Protein AF-A0A2S4W1W0-F1 (afdb_monomer_lite)

Secondary structure (DSSP, 8-state):
-----------------------PPP--HHHHHHHHHHHHHHHHTTS-S---------------------SPPPEEE--HHHHHH-HHHHHHHHHHT-SEEE--HHHHHHHHHHTTSPTTSHHHHHHHHHHHHHHHHHHT--------------

InterPro domains:
  IPR002716 PIN domain [PF13638] (77-143)

Radius of gyration: 32.45 Å; chains: 1; bounding box: 78×69×101 Å

Foldseek 3Di:
DDDDDDDDDDDDDDDDDDDPPPDDPDDDVVNVVVVVVVVVVVVVVPDDPDDDDDDDDDDDDDDDDDDDVPDDQAEDEDALCCLQPVVVVVVVCVVVVRYHYDYDPVRVVVLVVCCPPDPDRNVSSVVSNVVVVVVVVVVVPDPPPDPPPDDDDD

Organism: NCBI:txid27350

pLDDT: mean 70.72, std 21.29, range [38.41, 97.06]

Sequence (154 aa):
MANKQDEKQQSTEPSQSSLKAKQRPPITPDREKMSRALGAAFLQHKNNSNRNQSKKKTSVQSDPTTSIPSAPPPIKVIDTSMLIHALPILKKWVREAKYKIVIPLDVVSELDFLKTSPPPIHGLVREATSWLDRQFQSSSKQPQASHKQGQACL

Structure (mmCIF, N/CA/C/O backbone):
data_AF-A0A2S4W1W0-F1
#
_entry.id   AF-A0A2S4W1W0-F1
#
loop_
_atom_site.group_PDB
_atom_site.id
_atom_site.type_symbol
_atom_site.label_atom_id
_atom_site.label_alt_id
_atom_site.label_comp_id
_atom_site.label_asym_id
_atom_site.label_entity_id
_atom_site.label_seq_id
_atom_site.pdbx_PDB_ins_code
_atom_site.Cartn_x
_atom_site.Cartn_y
_atom_site.Cartn_z
_atom_site.occupancy
_atom_site.B_iso_or_equiv
_atom_site.auth_seq_id
_atom_site.auth_comp_id
_atom_site.auth_asym_id
_atom_site.auth_atom_id
_atom_site.pdbx_PDB_model_num
ATOM 1 N N . MET A 1 1 ? 41.247 29.452 -44.531 1.00 49.00 1 MET A N 1
ATOM 2 C CA . MET A 1 1 ? 39.810 29.795 -44.549 1.00 49.00 1 MET A CA 1
ATOM 3 C C . MET A 1 1 ? 39.307 29.686 -43.123 1.00 49.00 1 MET A C 1
ATOM 5 O O . MET A 1 1 ? 39.173 28.587 -42.608 1.00 49.00 1 MET A O 1
ATOM 9 N N . ALA A 1 2 ? 39.206 30.831 -42.454 1.00 45.84 2 ALA A N 1
ATOM 10 C CA . ALA A 1 2 ? 38.776 30.953 -41.070 1.00 45.84 2 ALA A CA 1
ATOM 11 C C . ALA A 1 2 ? 37.268 31.217 -41.045 1.00 45.84 2 ALA A C 1
ATOM 13 O O . ALA A 1 2 ? 36.797 32.052 -41.812 1.00 45.84 2 ALA A O 1
ATOM 14 N N . ASN A 1 3 ? 36.532 30.543 -40.163 1.00 46.50 3 ASN A N 1
ATOM 15 C CA . ASN A 1 3 ? 35.172 30.938 -39.818 1.00 46.50 3 ASN A CA 1
ATOM 16 C C . ASN A 1 3 ? 35.013 30.858 -38.295 1.00 46.50 3 ASN A C 1
ATOM 18 O O . ASN A 1 3 ? 34.675 29.821 -37.733 1.00 46.50 3 ASN A O 1
ATOM 22 N N . LYS A 1 4 ? 35.386 31.960 -37.639 1.00 48.16 4 LYS A N 1
ATOM 23 C CA . LYS A 1 4 ? 34.980 32.301 -36.277 1.00 48.16 4 LYS A CA 1
ATOM 24 C C . LYS A 1 4 ? 33.674 33.075 -36.421 1.00 48.16 4 LYS A C 1
ATOM 26 O O . LYS A 1 4 ? 33.697 34.209 -36.891 1.00 48.16 4 LYS A O 1
ATOM 31 N N . GLN A 1 5 ? 32.569 32.460 -36.034 1.00 50.16 5 GLN A N 1
ATOM 32 C CA . GLN A 1 5 ? 31.340 33.171 -35.710 1.00 50.16 5 GLN A CA 1
ATOM 33 C C . GLN A 1 5 ? 31.344 33.395 -34.201 1.00 50.16 5 GLN A C 1
ATOM 35 O O . GLN A 1 5 ? 31.575 32.447 -33.463 1.00 50.16 5 GLN A O 1
ATOM 40 N N . ASP A 1 6 ? 31.248 34.660 -33.796 1.00 53.75 6 ASP A N 1
ATOM 41 C CA . ASP A 1 6 ? 30.390 35.161 -32.712 1.00 53.75 6 ASP A CA 1
ATOM 42 C C . ASP A 1 6 ? 30.680 36.665 -32.520 1.00 53.75 6 ASP A C 1
ATOM 44 O O . ASP A 1 6 ? 31.560 37.104 -31.778 1.00 53.75 6 ASP A O 1
ATOM 48 N N . GLU A 1 7 ? 29.936 37.449 -33.308 1.00 45.47 7 GLU A N 1
ATOM 49 C CA . GLU A 1 7 ? 29.354 38.754 -32.955 1.00 45.47 7 GLU A CA 1
ATOM 50 C C . GLU A 1 7 ? 28.650 38.642 -31.578 1.00 45.47 7 GLU A C 1
ATOM 52 O O . GLU A 1 7 ? 28.140 37.584 -31.243 1.00 45.47 7 GLU A O 1
ATOM 57 N N . LYS A 1 8 ? 28.474 39.636 -30.707 1.00 41.19 8 LYS A N 1
ATOM 58 C CA . LYS A 1 8 ? 28.602 41.090 -30.760 1.00 41.19 8 LYS A CA 1
ATOM 59 C C . LYS A 1 8 ? 28.491 41.593 -29.311 1.00 41.19 8 LYS A C 1
ATOM 61 O O . LYS A 1 8 ? 27.673 41.104 -28.536 1.00 41.19 8 LYS A O 1
ATOM 66 N N . GLN A 1 9 ? 29.287 42.594 -28.961 1.00 43.47 9 GLN A N 1
ATOM 67 C CA . GLN A 1 9 ? 29.132 43.408 -27.753 1.00 43.47 9 GLN A CA 1
ATOM 68 C C . GLN A 1 9 ? 27.825 44.217 -27.822 1.00 43.47 9 GLN A C 1
ATOM 70 O O . GLN A 1 9 ? 27.550 44.774 -28.877 1.00 43.47 9 GLN A O 1
ATOM 75 N N . GLN A 1 10 ? 27.105 44.411 -26.712 1.00 41.19 10 GLN A N 1
ATOM 76 C CA . GLN A 1 10 ? 26.666 45.762 -26.329 1.00 41.19 10 GLN A CA 1
ATOM 77 C C . GLN A 1 10 ? 26.141 45.796 -24.885 1.00 41.19 10 GLN A C 1
ATOM 79 O O . GLN A 1 10 ? 25.163 45.146 -24.529 1.00 41.19 10 GLN A O 1
ATOM 84 N N . SER A 1 11 ? 26.811 46.616 -24.081 1.00 44.69 11 SER A N 1
ATOM 85 C CA . SER A 1 11 ? 26.270 47.282 -22.900 1.00 44.69 11 SER A CA 1
ATOM 86 C C . SER A 1 11 ? 24.995 48.052 -23.245 1.00 44.69 11 SER A C 1
ATOM 88 O O . SER A 1 11 ? 24.980 48.736 -24.264 1.00 44.69 11 SER A O 1
ATOM 90 N N . THR A 1 12 ? 23.992 47.993 -22.367 1.00 42.31 12 THR A N 1
ATOM 91 C CA . THR A 1 12 ? 23.068 49.107 -22.097 1.00 42.31 12 THR A CA 1
ATOM 92 C C . THR A 1 12 ? 22.290 48.809 -20.815 1.00 42.31 12 THR A C 1
ATOM 94 O O . THR A 1 12 ? 21.443 47.918 -20.793 1.00 42.31 12 THR A O 1
ATOM 97 N N . GLU A 1 13 ? 22.549 49.583 -19.756 1.00 45.00 13 GLU A N 1
ATOM 98 C CA . GLU A 1 13 ? 21.483 49.958 -18.823 1.00 45.00 13 GLU A CA 1
ATOM 99 C C . GLU A 1 13 ? 20.329 50.587 -19.614 1.00 45.00 13 GLU A C 1
ATOM 101 O O . GLU A 1 13 ? 20.552 51.261 -20.626 1.00 45.00 13 GLU A O 1
ATOM 106 N N . PRO A 1 14 ? 19.098 50.453 -19.110 1.00 43.19 14 PRO A N 1
ATOM 107 C CA . PRO A 1 14 ? 18.378 51.691 -18.885 1.00 43.19 14 PRO A CA 1
ATOM 108 C C . PRO A 1 14 ? 17.689 51.756 -17.526 1.00 43.19 14 PRO A C 1
ATOM 110 O O . PRO A 1 14 ? 16.975 50.861 -17.071 1.00 43.19 14 PRO A O 1
ATOM 113 N N . SER A 1 15 ? 17.883 52.931 -16.949 1.00 38.41 15 SER A N 1
ATOM 114 C CA . SER A 1 15 ? 17.101 53.574 -15.919 1.00 38.41 15 SER A CA 1
ATOM 115 C C . SER A 1 15 ? 15.586 53.400 -16.082 1.00 38.41 15 SER A C 1
ATOM 117 O O . SER A 1 15 ? 15.020 53.495 -17.168 1.00 38.41 15 SER A O 1
ATOM 119 N N . GLN A 1 16 ? 14.946 53.223 -14.927 1.00 49.62 16 GLN A N 1
ATOM 120 C CA . GLN A 1 16 ? 13.702 53.868 -14.502 1.00 49.62 16 GLN A CA 1
ATOM 121 C C . GLN A 1 16 ? 12.878 54.569 -15.598 1.00 49.62 16 GLN A C 1
ATOM 123 O O . GLN A 1 16 ? 13.231 55.656 -16.044 1.00 49.62 16 GLN A O 1
ATOM 128 N N . SER A 1 17 ? 11.684 54.052 -15.905 1.00 41.59 17 SER A N 1
ATOM 129 C CA . SER A 1 17 ? 10.528 54.925 -16.147 1.00 41.59 17 SER A CA 1
ATOM 130 C C . SER A 1 17 ? 9.185 54.187 -16.106 1.00 41.59 17 SER A C 1
ATOM 132 O O . SER A 1 17 ? 8.936 53.207 -16.797 1.00 41.59 17 SER A O 1
ATOM 134 N N . SER A 1 18 ? 8.287 54.774 -15.315 1.00 43.34 18 SER A N 1
ATOM 135 C CA . SER A 1 18 ? 6.845 54.863 -15.556 1.00 43.34 18 SER A CA 1
ATOM 136 C C . SER A 1 18 ? 5.989 53.601 -15.389 1.00 43.34 18 SER A C 1
ATOM 138 O O . SER A 1 18 ? 5.555 52.941 -16.333 1.00 43.34 18 SER A O 1
ATOM 140 N N . LEU A 1 19 ? 5.601 53.370 -14.131 1.00 44.97 19 LEU A N 1
ATOM 141 C CA . LEU A 1 19 ? 4.350 52.706 -13.776 1.00 44.97 19 LEU A CA 1
ATOM 142 C C . LEU A 1 19 ? 3.190 53.451 -14.452 1.00 44.97 19 LEU A C 1
ATOM 144 O O . LEU A 1 19 ? 2.747 54.502 -13.985 1.00 44.97 19 LEU A O 1
ATOM 148 N N . LYS A 1 20 ? 2.672 52.901 -15.552 1.00 40.75 20 LYS A N 1
ATOM 149 C CA . LYS A 1 20 ? 1.423 53.361 -16.161 1.00 40.75 20 LYS A CA 1
ATOM 150 C C . LYS A 1 20 ? 0.274 52.973 -15.232 1.00 40.75 20 LYS A C 1
ATOM 152 O O . LYS A 1 20 ? -0.339 51.916 -15.366 1.00 40.75 20 LYS A O 1
ATOM 157 N N . ALA A 1 21 ? 0.017 53.833 -14.251 1.00 46.06 21 ALA A N 1
ATOM 158 C CA . ALA A 1 21 ? -1.143 53.773 -13.384 1.00 46.06 21 ALA A CA 1
ATOM 159 C C . ALA A 1 21 ? -2.403 53.884 -14.253 1.00 46.06 21 ALA A C 1
ATOM 161 O O . ALA A 1 21 ? -2.844 54.972 -14.622 1.00 46.06 21 ALA A O 1
ATOM 162 N N . LYS A 1 22 ? -2.981 52.733 -14.608 1.00 48.47 22 LYS A N 1
ATOM 163 C CA . LYS A 1 22 ? -4.355 52.653 -15.095 1.00 48.47 22 LYS A CA 1
ATOM 164 C C . LYS A 1 22 ? -5.226 53.193 -13.959 1.00 48.47 22 LYS A C 1
ATOM 166 O O . LYS A 1 22 ? -5.379 52.529 -12.934 1.00 48.47 22 LYS A O 1
ATOM 171 N N . GLN A 1 23 ? -5.684 54.436 -14.120 1.00 54.22 23 GLN A N 1
ATOM 172 C CA . GLN A 1 23 ? -6.504 55.174 -13.162 1.00 54.22 23 GLN A CA 1
ATOM 173 C C . GLN A 1 23 ? -7.586 54.260 -12.590 1.00 54.22 23 GLN A C 1
ATOM 175 O O . GLN A 1 23 ? -8.487 53.799 -13.291 1.00 54.22 23 GLN A O 1
ATOM 180 N N . ARG A 1 24 ? -7.456 53.960 -11.296 1.00 54.94 24 ARG A N 1
ATOM 181 C CA . ARG A 1 24 ? -8.518 53.328 -10.525 1.00 54.94 24 ARG A CA 1
ATOM 182 C C . ARG A 1 24 ? -9.594 54.394 -10.285 1.00 54.94 24 ARG A C 1
ATOM 184 O O . ARG A 1 24 ? -9.234 55.503 -9.896 1.00 54.94 24 ARG A O 1
ATOM 191 N N . PRO A 1 25 ? -10.884 54.077 -10.488 1.00 61.25 25 PRO A N 1
ATOM 192 C CA . PRO A 1 25 ? -11.968 55.004 -10.181 1.00 61.25 25 PRO A CA 1
ATOM 193 C C . PRO A 1 25 ? -11.940 55.392 -8.692 1.00 61.25 25 PRO A C 1
ATOM 195 O O . PRO A 1 25 ? -11.442 54.593 -7.882 1.00 61.25 25 PRO A O 1
ATOM 198 N N . PRO A 1 26 ? -12.456 56.588 -8.342 1.00 60.72 26 PRO A N 1
ATOM 199 C CA . PRO A 1 26 ? -12.414 57.137 -6.990 1.00 60.72 26 PRO A CA 1
ATOM 200 C C . PRO A 1 26 ? -12.917 56.116 -5.970 1.00 60.72 26 PRO A C 1
ATOM 202 O O . PRO A 1 26 ? -13.914 55.421 -6.179 1.00 60.72 26 PRO A O 1
ATOM 205 N N . ILE A 1 27 ? -12.156 55.974 -4.887 1.00 56.12 27 ILE A N 1
ATOM 206 C CA . ILE A 1 27 ? -12.410 55.002 -3.829 1.00 56.12 27 ILE A CA 1
ATOM 207 C C . ILE A 1 27 ? -13.588 55.541 -3.023 1.00 56.12 27 ILE A C 1
ATOM 209 O O . ILE A 1 27 ? -13.423 56.379 -2.143 1.00 56.12 27 ILE A O 1
ATOM 213 N N . THR A 1 28 ? -14.798 55.101 -3.354 1.00 67.56 28 THR A N 1
ATOM 214 C CA . THR A 1 28 ? -15.933 55.294 -2.457 1.00 67.56 28 THR A CA 1
ATOM 215 C C . THR A 1 28 ? -15.688 54.462 -1.189 1.00 67.56 28 THR A C 1
ATOM 217 O O . THR A 1 28 ? -15.129 53.361 -1.276 1.00 67.56 28 THR A O 1
ATOM 220 N N . PRO A 1 29 ? -16.100 54.938 -0.000 1.00 63.75 29 PRO A N 1
ATOM 221 C CA . PRO A 1 29 ? -15.889 54.223 1.266 1.00 63.75 29 PRO A CA 1
ATOM 222 C C . PRO A 1 29 ? -16.524 52.820 1.274 1.00 63.75 29 PRO A C 1
ATOM 224 O O . PRO A 1 29 ? -16.123 51.945 2.039 1.00 63.75 29 PRO A O 1
ATOM 227 N N . ASP A 1 30 ? -17.491 52.585 0.389 1.00 64.38 30 ASP A N 1
ATOM 228 C CA . ASP A 1 30 ? -18.143 51.297 0.172 1.00 64.38 30 ASP A CA 1
ATOM 229 C C . ASP A 1 30 ? -17.227 50.273 -0.533 1.00 64.38 30 ASP A C 1
ATOM 231 O O . ASP A 1 30 ? -17.133 49.109 -0.134 1.00 64.38 30 ASP A O 1
ATOM 235 N N . ARG A 1 31 ? -16.432 50.722 -1.515 1.00 64.50 31 ARG A N 1
ATOM 236 C CA . ARG A 1 31 ? -15.458 49.874 -2.221 1.00 64.50 31 ARG A CA 1
ATOM 237 C C . ARG A 1 31 ? -14.309 49.439 -1.321 1.00 64.50 31 ARG A C 1
ATOM 239 O O . ARG A 1 31 ? -13.791 48.335 -1.494 1.00 64.50 31 ARG A O 1
ATOM 246 N N . GLU A 1 32 ? -13.897 50.274 -0.371 1.00 64.44 32 GLU A N 1
ATOM 247 C CA . GLU A 1 32 ? -12.835 49.920 0.576 1.00 64.44 32 GLU A CA 1
ATOM 248 C C . GLU A 1 32 ? -13.305 48.847 1.568 1.00 64.44 32 GLU A C 1
ATOM 250 O O . GLU A 1 32 ? -12.582 47.879 1.821 1.00 64.44 32 GLU A O 1
ATOM 255 N N . LYS A 1 33 ? -14.559 48.941 2.031 1.00 72.56 33 LYS A N 1
ATOM 256 C CA . LYS A 1 33 ? -15.207 47.895 2.837 1.00 72.56 33 LYS A CA 1
ATOM 257 C C . LYS A 1 33 ? -15.315 46.582 2.065 1.00 72.56 33 LYS A C 1
ATOM 259 O O . LYS A 1 33 ? -14.946 45.542 2.605 1.00 72.56 33 LYS A O 1
ATOM 264 N N . MET A 1 34 ? -15.716 46.624 0.792 1.00 69.81 34 MET A N 1
ATOM 265 C CA . MET A 1 34 ? -15.748 45.436 -0.071 1.00 69.81 34 MET A CA 1
ATOM 266 C C . MET A 1 34 ? -14.354 44.871 -0.365 1.00 69.81 34 MET A C 1
ATOM 268 O O . MET A 1 34 ? -14.175 43.658 -0.357 1.00 69.81 34 MET A O 1
ATOM 272 N N . SER A 1 35 ? -13.347 45.723 -0.574 1.00 72.75 35 SER A N 1
ATOM 273 C CA . SER A 1 35 ? -11.967 45.284 -0.831 1.00 72.75 35 SER A CA 1
ATOM 274 C C . SER A 1 35 ? -11.360 44.613 0.403 1.00 72.75 35 SER A C 1
ATOM 276 O O . SER A 1 35 ? -10.734 43.559 0.281 1.00 72.75 35 SER A O 1
ATOM 278 N N . ARG A 1 36 ? -11.601 45.166 1.603 1.00 72.62 36 ARG A N 1
ATOM 279 C CA . ARG A 1 36 ? -11.232 44.522 2.874 1.00 72.62 36 ARG A CA 1
ATOM 280 C C . ARG A 1 36 ? -12.018 43.233 3.113 1.00 72.62 36 ARG A C 1
ATOM 282 O O . ARG A 1 36 ? -11.416 42.256 3.543 1.00 72.62 36 ARG A O 1
ATOM 289 N N . ALA A 1 37 ? -13.317 43.198 2.805 1.00 71.69 37 ALA A N 1
ATOM 290 C CA . ALA A 1 37 ? -14.145 42.000 2.953 1.00 71.69 37 ALA A CA 1
ATOM 291 C C . ALA A 1 37 ? -13.708 40.867 2.010 1.00 71.69 37 ALA A C 1
ATOM 293 O O . ALA A 1 37 ? -13.576 39.730 2.455 1.00 71.69 37 ALA A O 1
ATOM 294 N N . LEU A 1 38 ? -13.411 41.169 0.742 1.00 70.06 38 LEU A N 1
ATOM 295 C CA . LEU A 1 38 ? -12.887 40.198 -0.226 1.00 70.06 38 LEU A CA 1
ATOM 296 C C . LEU A 1 38 ? -11.504 39.680 0.189 1.00 70.06 38 LEU A C 1
ATOM 298 O O . LEU A 1 38 ? -11.267 38.473 0.151 1.00 70.06 38 LEU A O 1
ATOM 302 N N . GLY A 1 39 ? -10.615 40.568 0.649 1.00 65.75 39 GLY A N 1
ATOM 303 C CA . GLY A 1 39 ? -9.314 40.174 1.194 1.00 65.75 39 GLY A CA 1
ATOM 304 C C . GLY A 1 39 ? -9.437 39.281 2.434 1.00 65.75 39 GLY A C 1
ATOM 305 O O . GLY A 1 39 ? -8.754 38.263 2.535 1.00 65.75 39 GLY A O 1
ATOM 306 N N . ALA A 1 40 ? -10.356 39.608 3.349 1.00 69.25 40 ALA A N 1
ATOM 307 C CA . ALA A 1 40 ? -10.625 38.805 4.541 1.00 69.25 40 ALA A CA 1
ATOM 308 C C . ALA A 1 40 ? -11.258 37.444 4.201 1.00 69.25 40 ALA A C 1
ATOM 310 O O . ALA A 1 40 ? -10.862 36.433 4.778 1.00 69.25 40 ALA A O 1
ATOM 311 N N . ALA A 1 41 ? -12.186 37.387 3.241 1.00 66.12 41 ALA A N 1
ATOM 312 C CA . ALA A 1 41 ? -12.798 36.140 2.779 1.00 66.12 41 ALA A CA 1
ATOM 313 C C . ALA A 1 41 ? -11.769 35.202 2.124 1.00 66.12 41 ALA A C 1
ATOM 315 O O . ALA A 1 41 ? -11.775 34.000 2.393 1.00 66.12 41 ALA A O 1
ATOM 316 N N . PHE A 1 42 ? -10.840 35.749 1.330 1.00 66.44 42 PHE A N 1
ATOM 317 C CA . PHE A 1 42 ? -9.755 34.975 0.721 1.00 66.44 42 PHE A CA 1
ATOM 318 C C . PHE A 1 42 ? -8.836 34.337 1.776 1.00 66.44 42 PHE A C 1
ATOM 320 O O . PHE A 1 42 ? -8.441 33.179 1.633 1.00 66.44 42 PHE A O 1
ATOM 327 N N . LEU A 1 43 ? -8.559 35.042 2.881 1.00 60.84 43 LEU A N 1
ATOM 328 C CA . LEU A 1 43 ? -7.815 34.478 4.015 1.00 60.84 43 LEU A CA 1
ATOM 329 C C . LEU A 1 43 ? -8.638 33.462 4.830 1.00 60.84 43 LEU A C 1
ATOM 331 O O . LEU A 1 43 ? -8.072 32.498 5.346 1.00 60.84 43 LEU A O 1
ATOM 335 N N . GLN A 1 44 ? -9.961 33.626 4.929 1.00 58.88 44 GLN A N 1
ATOM 336 C CA . GLN A 1 44 ? -10.833 32.703 5.672 1.00 58.88 44 GLN A CA 1
ATOM 337 C C . GLN A 1 44 ? -11.068 31.356 4.964 1.00 58.88 44 GLN A C 1
ATOM 339 O O . GLN A 1 44 ? -11.480 30.393 5.611 1.00 58.88 44 GLN A O 1
ATOM 344 N N . HIS A 1 45 ? -10.745 31.233 3.673 1.00 54.66 45 HIS A N 1
ATOM 345 C CA . HIS A 1 45 ? -11.005 30.019 2.888 1.00 54.66 45 HIS A CA 1
ATOM 346 C C . HIS A 1 45 ? -10.029 28.849 3.156 1.00 54.66 45 HIS A C 1
ATOM 348 O O . HIS A 1 45 ? -10.126 27.801 2.516 1.00 54.66 45 HIS A O 1
ATOM 354 N N . LYS A 1 46 ? -9.087 28.985 4.104 1.00 54.09 46 LYS A N 1
ATOM 355 C CA . LYS A 1 46 ? -8.141 27.907 4.456 1.00 54.09 46 LYS A CA 1
ATOM 356 C C . LYS A 1 46 ? -8.354 27.242 5.813 1.00 54.09 46 LYS A C 1
ATOM 358 O O . LYS A 1 46 ? -7.641 26.287 6.077 1.00 54.09 46 LYS A O 1
ATOM 363 N N . ASN A 1 47 ? -9.340 27.640 6.621 1.00 55.47 47 ASN A N 1
ATOM 364 C CA . ASN A 1 47 ? -9.592 27.011 7.928 1.00 55.47 47 ASN A CA 1
ATOM 365 C C . ASN A 1 47 ? -11.084 27.012 8.312 1.00 55.47 47 ASN A C 1
ATOM 367 O O . ASN A 1 47 ? -11.447 27.657 9.291 1.00 55.47 47 ASN A O 1
ATOM 371 N N . ASN A 1 48 ? -11.967 26.322 7.572 1.00 51.09 48 ASN A N 1
ATOM 372 C CA . ASN A 1 48 ? -13.292 25.968 8.107 1.00 51.09 48 ASN A CA 1
ATOM 373 C C . ASN A 1 48 ? -14.057 24.925 7.261 1.00 51.09 48 ASN A C 1
ATOM 375 O O . ASN A 1 48 ? -14.745 25.279 6.308 1.00 51.09 48 ASN A O 1
ATOM 379 N N . SER A 1 49 ? -14.015 23.647 7.647 1.00 51.69 49 SER A N 1
ATOM 380 C CA . SER A 1 49 ? -14.965 22.621 7.165 1.00 51.69 49 SER A CA 1
ATOM 381 C C . SER A 1 49 ? -15.914 22.126 8.263 1.00 51.69 49 SER A C 1
ATOM 383 O O . SER A 1 49 ? -16.464 21.043 8.131 1.00 51.69 49 SER A O 1
ATOM 385 N N . ASN A 1 50 ? -16.132 22.883 9.347 1.00 49.47 50 ASN A N 1
ATOM 386 C CA . ASN A 1 50 ? -17.053 22.464 10.415 1.00 49.47 50 ASN A CA 1
ATOM 387 C C . ASN A 1 50 ? -17.720 23.652 11.130 1.00 49.47 50 ASN A C 1
ATOM 389 O O . ASN A 1 50 ? -17.504 23.892 12.316 1.00 49.47 50 ASN A O 1
ATOM 393 N N . ARG A 1 51 ? -18.566 24.413 10.423 1.00 49.75 51 ARG A N 1
ATOM 394 C CA . ARG A 1 51 ? -19.400 25.442 11.066 1.00 49.75 51 ARG A CA 1
ATOM 395 C C . ARG A 1 51 ? -20.854 25.364 10.611 1.00 49.75 51 ARG A C 1
ATOM 397 O O . ARG A 1 51 ? -21.263 25.990 9.643 1.00 49.75 51 ARG A O 1
ATOM 404 N N . ASN A 1 52 ? -21.585 24.549 11.364 1.00 47.34 52 ASN A N 1
ATOM 405 C CA . ASN A 1 52 ? -23.031 24.478 11.570 1.00 47.34 52 ASN A CA 1
ATOM 406 C C . ASN A 1 52 ? -23.851 25.646 10.989 1.00 47.34 52 ASN A C 1
ATOM 408 O O . ASN A 1 52 ? -23.837 26.756 11.525 1.00 47.34 52 ASN A O 1
ATOM 412 N N . GLN A 1 53 ? -24.652 25.353 9.960 1.00 51.59 53 GLN A N 1
ATOM 413 C CA . GLN A 1 53 ? -25.829 26.148 9.621 1.00 51.59 53 GLN A CA 1
ATOM 414 C C . GLN A 1 53 ? -27.000 25.709 10.504 1.00 51.59 53 GLN A C 1
ATOM 416 O O . GLN A 1 53 ? -27.465 24.575 10.448 1.00 51.59 53 GLN A O 1
ATOM 421 N N . SER A 1 54 ? -27.461 26.638 11.334 1.00 50.69 54 SER A N 1
ATOM 422 C CA . SER A 1 54 ? -28.680 26.523 12.123 1.00 50.69 54 SER A CA 1
ATOM 423 C C . SER A 1 54 ? -29.897 26.764 11.231 1.00 50.69 54 SER A C 1
ATOM 425 O O . SER A 1 54 ? -29.966 27.812 10.585 1.00 50.69 54 SER A O 1
ATOM 427 N N . LYS A 1 55 ? -30.868 25.839 11.231 1.00 44.62 55 LYS A N 1
ATOM 428 C CA . LYS A 1 55 ? -32.307 26.162 11.230 1.00 44.62 55 LYS A CA 1
ATOM 429 C C . LYS A 1 55 ? -33.183 24.919 11.460 1.00 44.62 55 LYS A C 1
ATOM 431 O O . LYS A 1 55 ? -33.137 23.968 10.692 1.00 44.62 55 LYS A O 1
ATOM 436 N N . LYS A 1 56 ? -34.087 25.079 12.440 1.00 39.38 56 LYS A N 1
ATOM 437 C CA . LYS A 1 56 ? -35.390 24.408 12.662 1.00 39.38 56 LYS A CA 1
ATOM 438 C C . LYS A 1 56 ? -35.461 23.181 13.603 1.00 39.38 56 LYS A C 1
ATOM 440 O O . LYS A 1 56 ? -35.515 22.039 13.185 1.00 39.38 56 LYS A O 1
ATOM 445 N N . LYS A 1 57 ? -35.586 23.505 14.900 1.00 42.34 57 LYS A N 1
ATOM 446 C CA . LYS A 1 57 ? -36.707 23.169 15.810 1.00 42.34 57 LYS A CA 1
ATOM 447 C C . LYS A 1 57 ? -37.287 21.743 15.732 1.00 42.34 57 LYS A C 1
ATOM 449 O O . LYS A 1 57 ? -38.254 21.541 15.012 1.00 42.34 57 LYS A O 1
ATOM 454 N N . THR A 1 58 ? -36.841 20.879 16.645 1.00 40.88 58 THR A N 1
ATOM 455 C CA . THR A 1 58 ? -37.713 20.029 17.482 1.00 40.88 58 THR A CA 1
ATOM 456 C C . THR A 1 58 ? -36.938 19.548 18.707 1.00 40.88 58 THR A C 1
ATOM 458 O O . THR A 1 58 ? -35.770 19.189 18.623 1.00 40.88 58 THR A O 1
ATOM 461 N N . SER A 1 59 ? -37.605 19.632 19.851 1.00 45.44 59 SER A N 1
ATOM 462 C CA . SER A 1 59 ? -37.135 19.322 21.196 1.00 45.44 59 SER A CA 1
ATOM 463 C C . SER A 1 59 ? -36.928 17.822 21.393 1.00 45.44 59 SER A C 1
ATOM 465 O O . SER A 1 59 ? -37.917 17.101 21.369 1.00 45.44 59 SER A O 1
ATOM 467 N N . VAL A 1 60 ? -35.698 17.387 21.681 1.00 43.31 60 VAL A N 1
ATOM 468 C CA . VAL A 1 60 ? -35.422 16.310 22.648 1.00 43.31 60 VAL A CA 1
ATOM 469 C C . VAL A 1 60 ? -34.073 16.619 23.301 1.00 43.31 60 VAL A C 1
ATOM 471 O O . VAL A 1 60 ? -33.057 16.767 22.626 1.00 43.31 60 VAL A O 1
ATOM 474 N N . GLN A 1 61 ? -34.098 16.802 24.613 1.00 53.00 61 GLN A N 1
ATOM 475 C CA . GLN A 1 61 ? -32.947 16.995 25.483 1.00 53.00 61 GLN A CA 1
ATOM 476 C C . GLN A 1 61 ? -32.390 15.610 25.843 1.00 53.00 61 GLN A C 1
ATOM 478 O O . GLN A 1 61 ? -33.137 14.782 26.357 1.00 53.00 61 GLN A O 1
ATOM 483 N N . SER A 1 62 ? -31.106 15.356 25.583 1.00 42.84 62 SER A N 1
ATOM 484 C CA . SER A 1 62 ? -30.372 14.245 26.201 1.00 42.84 62 SER A CA 1
ATOM 485 C C . SER A 1 62 ? -28.876 14.559 26.283 1.00 42.84 62 SER A C 1
ATOM 487 O O . SER A 1 62 ? -28.235 14.844 25.272 1.00 42.84 62 SER A O 1
ATOM 489 N N . ASP A 1 63 ? -28.411 14.529 27.526 1.00 46.97 63 ASP A N 1
ATOM 490 C CA . ASP A 1 63 ? -27.087 14.593 28.152 1.00 46.97 63 ASP A CA 1
ATOM 491 C C . ASP A 1 63 ? -25.763 14.487 27.357 1.00 46.97 63 ASP A C 1
ATOM 493 O O . ASP A 1 63 ? -25.658 13.786 26.349 1.00 46.97 63 ASP A O 1
ATOM 497 N N . PRO A 1 64 ? -24.675 15.079 27.906 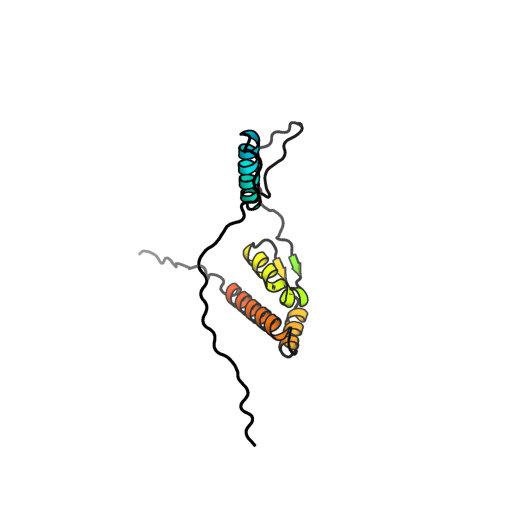1.00 60.56 64 PRO A N 1
ATOM 498 C CA . PRO A 1 64 ? -23.302 14.778 27.528 1.00 60.56 64 PRO A CA 1
ATOM 499 C C . PRO A 1 64 ? -22.820 13.539 28.298 1.00 60.56 64 PRO A C 1
ATOM 501 O O . PRO A 1 64 ? -22.376 13.633 29.441 1.00 60.56 64 PRO A O 1
ATOM 504 N N . THR A 1 65 ? -22.887 12.346 27.707 1.00 46.22 65 THR A N 1
ATOM 505 C CA . THR A 1 65 ? -22.261 11.154 28.305 1.00 46.22 65 THR A CA 1
ATOM 506 C C . THR A 1 65 ? -21.736 10.209 27.222 1.00 46.22 65 THR A C 1
ATOM 508 O O . THR A 1 65 ? -22.495 9.637 26.452 1.00 46.22 65 THR A O 1
ATOM 511 N N . THR A 1 66 ? -20.407 10.071 27.182 1.00 51.78 66 THR A N 1
ATOM 512 C CA . THR A 1 66 ? -19.672 8.835 26.860 1.00 51.78 66 THR A CA 1
ATOM 513 C C . THR A 1 66 ? -20.127 8.053 25.619 1.00 51.78 66 THR A C 1
ATOM 515 O O . THR A 1 66 ? -20.837 7.058 25.717 1.00 51.78 66 THR A O 1
ATOM 518 N N . SER A 1 67 ? -19.621 8.414 24.435 1.00 51.69 67 SER A N 1
ATOM 519 C CA . SER A 1 67 ? -19.686 7.526 23.266 1.00 51.69 67 SER A CA 1
ATOM 520 C C . SER A 1 67 ? -18.489 6.569 23.264 1.00 51.69 67 SER A C 1
ATOM 522 O O . SER A 1 67 ? -17.444 6.853 22.675 1.00 51.69 67 SER A O 1
ATOM 524 N N . ILE A 1 68 ? -18.639 5.429 23.936 1.00 62.47 68 ILE A N 1
ATOM 525 C CA . ILE A 1 68 ? -17.811 4.242 23.692 1.00 62.47 68 ILE A CA 1
ATOM 526 C C . ILE A 1 68 ? -18.053 3.825 22.230 1.00 62.47 68 ILE A C 1
ATOM 528 O O . ILE A 1 68 ? -19.208 3.572 21.879 1.00 62.47 68 ILE A O 1
ATOM 532 N N . PRO A 1 69 ? -17.038 3.719 21.354 1.00 59.22 69 PRO A N 1
ATOM 533 C CA . PRO A 1 69 ? -17.220 3.008 20.097 1.00 59.22 69 PRO A CA 1
ATOM 534 C C . PRO A 1 69 ? -17.297 1.509 20.420 1.00 59.22 69 PRO A C 1
ATOM 536 O O . PRO A 1 69 ? -16.281 0.848 20.605 1.00 59.22 69 PRO A O 1
ATOM 539 N N . SER A 1 70 ? -18.513 0.973 20.541 1.00 65.75 70 SER A N 1
ATOM 540 C CA . SER A 1 70 ? -18.773 -0.445 20.841 1.00 65.75 70 SER A CA 1
ATOM 541 C C . SER A 1 70 ? -18.631 -1.374 19.626 1.00 65.75 70 SER A C 1
ATOM 543 O O . SER A 1 70 ? -18.885 -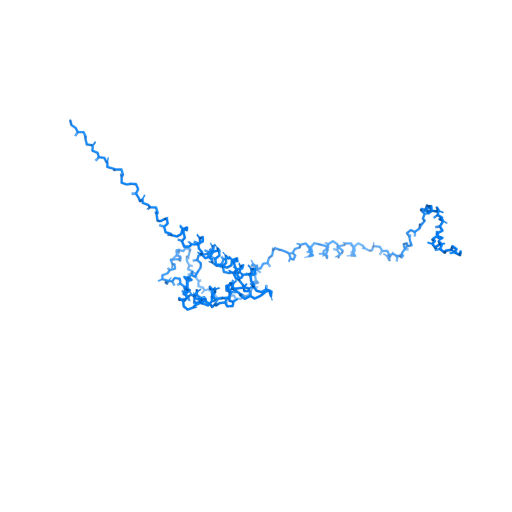2.571 19.736 1.00 65.75 70 SER A O 1
ATOM 545 N N . ALA A 1 71 ? -18.216 -0.849 18.470 1.00 77.44 71 ALA A N 1
ATOM 546 C CA . ALA A 1 71 ? -17.984 -1.625 17.259 1.00 77.44 71 ALA A CA 1
ATOM 547 C C . ALA A 1 71 ? -16.478 -1.716 16.954 1.00 77.44 71 ALA A C 1
ATOM 549 O O . ALA A 1 71 ? -15.772 -0.708 17.073 1.00 77.44 71 ALA A O 1
ATOM 550 N N . PRO A 1 72 ? -15.969 -2.893 16.542 1.00 82.06 72 PRO A N 1
ATOM 551 C CA . PRO A 1 72 ? -14.575 -3.036 16.144 1.00 82.06 72 PRO A CA 1
ATOM 552 C C . PRO A 1 72 ? -14.248 -2.098 14.968 1.00 82.06 72 PRO A C 1
ATOM 554 O O . PRO A 1 72 ? -15.118 -1.855 14.123 1.00 82.06 72 PRO A O 1
ATOM 557 N N . PRO A 1 73 ? -13.004 -1.586 14.871 1.00 87.25 73 PRO A N 1
ATOM 558 C CA . PRO A 1 73 ? -12.604 -0.742 13.756 1.00 87.25 73 PRO A CA 1
ATOM 559 C C . PRO A 1 73 ? -12.871 -1.442 12.417 1.00 87.25 73 PRO A C 1
ATOM 561 O O . PRO A 1 73 ? -12.509 -2.615 12.265 1.00 87.25 73 PRO A O 1
ATOM 564 N N . PRO A 1 74 ? -13.467 -0.747 11.433 1.00 92.94 74 PRO A N 1
ATOM 565 C CA . PRO A 1 74 ? -13.757 -1.344 10.142 1.00 92.94 74 PRO A CA 1
ATOM 566 C C . PRO A 1 74 ? -12.473 -1.847 9.476 1.00 92.94 74 PRO A C 1
ATOM 568 O O . PRO A 1 74 ? -11.441 -1.165 9.472 1.00 92.94 74 PRO A O 1
ATOM 571 N N . ILE A 1 75 ? -12.547 -3.054 8.917 1.00 95.00 75 ILE A N 1
ATOM 572 C CA . ILE A 1 75 ? -11.424 -3.707 8.248 1.00 95.00 75 ILE A CA 1
ATOM 573 C C . ILE A 1 75 ? -11.330 -3.184 6.815 1.00 95.00 75 ILE A C 1
ATOM 575 O O . ILE A 1 75 ? -12.334 -3.111 6.107 1.00 95.00 75 ILE A O 1
ATOM 579 N N . LYS A 1 76 ? -10.118 -2.832 6.382 1.00 95.50 76 LYS A N 1
ATOM 580 C CA . LYS A 1 76 ? -9.824 -2.470 4.995 1.00 95.50 76 LYS A CA 1
ATOM 581 C C . LYS A 1 76 ? -8.759 -3.392 4.433 1.00 95.50 76 LYS A C 1
ATOM 583 O O . LYS A 1 76 ? -7.646 -3.431 4.955 1.00 95.50 76 LYS A O 1
ATOM 588 N N . VAL A 1 77 ? -9.119 -4.099 3.370 1.00 96.25 77 VAL A N 1
ATOM 589 C CA . VAL A 1 77 ? -8.189 -4.899 2.575 1.00 96.25 77 VAL A CA 1
ATOM 590 C C . VAL A 1 77 ? -7.520 -3.981 1.556 1.00 96.25 77 VAL A C 1
ATOM 592 O O . VAL A 1 77 ? -8.190 -3.132 0.968 1.00 96.25 77 VAL A O 1
ATOM 595 N N . ILE A 1 78 ? -6.201 -4.087 1.421 1.00 96.88 78 ILE A N 1
ATOM 596 C CA . ILE A 1 78 ? -5.396 -3.203 0.572 1.00 96.88 78 ILE A CA 1
ATOM 597 C C . ILE A 1 78 ? -4.836 -3.975 -0.617 1.00 96.88 78 ILE A C 1
ATOM 599 O O . ILE A 1 78 ? -4.206 -5.010 -0.425 1.00 96.88 78 ILE A O 1
ATOM 603 N N . ASP A 1 79 ? -4.992 -3.399 -1.807 1.00 96.75 79 ASP A N 1
ATOM 604 C CA . ASP A 1 79 ? -4.442 -3.919 -3.060 1.00 96.75 79 ASP A CA 1
ATOM 605 C C . ASP A 1 79 ? -3.055 -3.346 -3.386 1.00 96.75 79 ASP A C 1
ATOM 607 O O . ASP A 1 79 ? -2.633 -2.298 -2.878 1.00 96.75 79 ASP A O 1
ATOM 611 N N . THR A 1 80 ? -2.371 -3.989 -4.331 1.00 96.56 80 THR A N 1
ATOM 612 C CA . THR A 1 80 ? -1.062 -3.584 -4.863 1.00 96.56 80 THR A CA 1
ATOM 613 C C . THR A 1 80 ? -1.062 -2.145 -5.383 1.00 96.56 80 THR A C 1
ATOM 615 O O . THR A 1 80 ? -0.182 -1.350 -5.046 1.00 96.56 80 THR A O 1
ATOM 618 N N . SER A 1 81 ? -2.094 -1.752 -6.134 1.00 96.12 81 SER A N 1
ATOM 619 C CA . SER A 1 81 ? -2.217 -0.397 -6.690 1.00 96.12 81 SER A CA 1
ATOM 620 C C . SER A 1 81 ? -2.299 0.685 -5.605 1.00 96.12 81 SER A C 1
ATOM 622 O O . SER A 1 81 ? -1.726 1.766 -5.767 1.00 96.12 81 SER A O 1
ATOM 624 N N . MET A 1 82 ? -2.945 0.394 -4.470 1.00 96.44 82 MET A N 1
ATOM 625 C CA . MET A 1 82 ? -3.013 1.305 -3.324 1.00 96.44 82 MET A CA 1
ATOM 626 C C . MET A 1 82 ? -1.640 1.492 -2.676 1.00 96.44 82 MET A C 1
ATOM 628 O O . MET A 1 82 ? -1.298 2.612 -2.294 1.00 96.44 82 MET A O 1
ATOM 632 N N . LEU A 1 83 ? -0.843 0.425 -2.582 1.00 96.25 83 LEU A N 1
ATOM 633 C CA . LEU A 1 83 ? 0.513 0.481 -2.032 1.00 96.25 83 LEU A CA 1
ATOM 634 C C . LEU A 1 83 ? 1.479 1.233 -2.954 1.00 96.25 83 LEU A C 1
ATOM 636 O O . LEU A 1 83 ? 2.332 1.958 -2.455 1.00 96.25 83 LEU A O 1
ATOM 640 N N . ILE A 1 84 ? 1.313 1.129 -4.274 1.00 96.06 84 ILE A N 1
ATOM 641 C CA . ILE A 1 84 ? 2.184 1.800 -5.253 1.00 96.06 84 ILE A CA 1
ATOM 642 C C . ILE A 1 84 ? 1.790 3.269 -5.445 1.00 96.06 84 ILE A C 1
ATOM 644 O O . ILE A 1 84 ? 2.632 4.160 -5.347 1.00 96.06 84 ILE A O 1
ATOM 648 N N . HIS A 1 85 ? 0.517 3.549 -5.724 1.00 96.44 85 HIS A N 1
ATOM 649 C CA . HIS A 1 85 ? 0.080 4.879 -6.168 1.00 96.44 85 HIS A CA 1
ATOM 650 C C . HIS A 1 85 ? -0.469 5.755 -5.043 1.00 96.44 85 HIS A C 1
ATOM 652 O O . HIS A 1 85 ? -0.543 6.975 -5.182 1.00 96.44 85 HIS A O 1
ATOM 658 N N . ALA A 1 86 ? -0.859 5.152 -3.923 1.00 96.38 86 ALA A N 1
ATOM 659 C CA . ALA A 1 86 ? -1.569 5.840 -2.853 1.00 96.38 86 ALA A CA 1
ATOM 660 C C . ALA A 1 86 ? -1.002 5.528 -1.459 1.00 96.38 86 ALA A C 1
ATOM 662 O O . ALA A 1 86 ? -1.679 5.702 -0.439 1.00 96.38 86 ALA A O 1
ATOM 663 N N . LEU A 1 87 ? 0.290 5.191 -1.401 1.00 95.38 87 LEU A N 1
ATOM 664 C CA . LEU A 1 87 ? 1.043 5.019 -0.161 1.00 95.38 87 LEU A CA 1
ATOM 665 C C . LEU A 1 87 ? 0.880 6.189 0.835 1.00 95.38 87 LEU A C 1
ATOM 667 O O . LEU A 1 87 ? 0.740 5.930 2.034 1.00 95.38 87 LEU A O 1
ATOM 671 N N . PRO A 1 88 ? 0.834 7.474 0.409 1.00 95.19 88 PRO A N 1
ATOM 672 C CA . PRO A 1 88 ? 0.610 8.586 1.335 1.00 95.19 88 PRO A CA 1
ATOM 673 C C . PRO A 1 88 ? -0.746 8.528 2.049 1.00 95.19 88 PRO A C 1
ATOM 675 O O . PRO A 1 88 ? -0.844 8.924 3.210 1.00 95.19 88 PRO A O 1
ATOM 678 N N . ILE A 1 89 ? -1.786 8.018 1.383 1.00 94.94 89 ILE A N 1
ATOM 679 C CA . ILE A 1 89 ? -3.119 7.855 1.977 1.00 94.94 89 ILE A CA 1
ATOM 680 C C . ILE A 1 89 ? -3.062 6.767 3.049 1.00 94.94 89 ILE A C 1
ATOM 682 O O . ILE A 1 89 ? -3.532 6.982 4.168 1.00 94.94 89 ILE A O 1
ATOM 686 N N . LEU A 1 90 ? -2.407 5.643 2.747 1.00 94.38 90 LEU A N 1
ATOM 687 C CA . LEU A 1 90 ? -2.262 4.538 3.691 1.00 94.38 90 LEU A CA 1
ATOM 688 C C . LEU A 1 90 ? -1.472 4.954 4.942 1.00 94.38 90 LEU A C 1
ATOM 690 O O . LEU A 1 90 ? -1.899 4.676 6.062 1.00 94.38 90 LEU A O 1
ATOM 694 N N . LYS A 1 91 ? -0.389 5.725 4.770 1.00 94.00 91 LYS A N 1
ATOM 695 C CA . LYS A 1 91 ? 0.382 6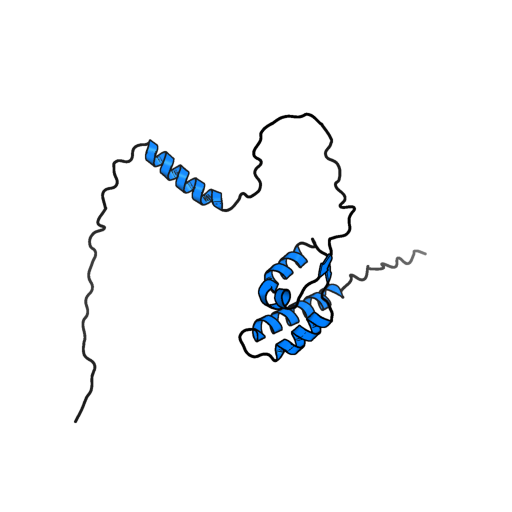.324 5.877 1.00 94.00 91 LYS A CA 1
ATOM 696 C C . LYS A 1 91 ? -0.494 7.172 6.809 1.00 94.00 91 LYS A C 1
ATOM 698 O O . LYS A 1 91 ? -0.305 7.138 8.026 1.00 94.00 91 LYS A O 1
ATOM 703 N N . LYS A 1 92 ? -1.454 7.929 6.263 1.00 94.31 92 LYS A N 1
ATOM 704 C CA . LYS A 1 92 ? -2.412 8.704 7.071 1.00 94.31 92 LYS A CA 1
ATOM 705 C C . LYS A 1 92 ? -3.384 7.794 7.815 1.00 94.31 92 LYS A C 1
ATOM 707 O O . LYS A 1 92 ? -3.590 7.998 9.005 1.00 94.31 92 LYS A O 1
ATOM 712 N N . TRP A 1 93 ? -3.921 6.767 7.156 1.00 93.12 93 TRP A N 1
ATOM 713 C CA . TRP A 1 93 ? -4.856 5.829 7.789 1.00 93.12 93 TRP A CA 1
ATOM 714 C C . TRP A 1 93 ? -4.227 5.050 8.943 1.00 93.12 93 TRP A C 1
ATOM 716 O O . TRP A 1 93 ? -4.880 4.877 9.970 1.00 93.12 93 TRP A O 1
ATOM 726 N N . VAL A 1 94 ? -2.959 4.646 8.810 1.00 91.81 94 VAL A N 1
ATOM 727 C CA . VAL A 1 94 ? -2.206 4.020 9.909 1.00 91.81 94 VAL A CA 1
ATOM 728 C C . VAL A 1 94 ? -2.083 4.976 11.098 1.00 91.81 94 VAL A C 1
ATOM 730 O O . VAL A 1 94 ? -2.331 4.577 12.231 1.00 91.81 94 VAL A O 1
ATOM 733 N N . ARG A 1 95 ? -1.760 6.255 10.855 1.00 91.56 95 ARG A N 1
ATOM 734 C CA . ARG A 1 95 ? -1.634 7.270 11.917 1.00 91.56 95 ARG A CA 1
ATOM 735 C C . ARG A 1 95 ? -2.960 7.574 12.614 1.00 91.56 95 ARG A C 1
ATOM 737 O O . ARG A 1 95 ? -2.976 7.803 13.815 1.00 91.56 95 ARG A O 1
ATOM 744 N N . GLU A 1 96 ? -4.051 7.615 11.856 1.00 91.44 96 GLU A N 1
ATOM 745 C CA . GLU A 1 96 ? -5.392 7.901 12.375 1.00 91.44 96 GLU A CA 1
ATOM 746 C C . GLU A 1 96 ? -5.981 6.726 13.174 1.00 91.44 96 GLU A C 1
ATOM 748 O O . GLU A 1 96 ? -6.992 6.917 13.843 1.00 91.44 96 GLU A O 1
ATOM 753 N N . ALA A 1 97 ? -5.390 5.522 13.089 1.00 87.25 97 ALA A N 1
ATOM 754 C CA . ALA A 1 97 ? -5.854 4.291 13.745 1.00 87.25 97 ALA A CA 1
ATOM 755 C C . ALA A 1 97 ? -7.360 3.999 13.546 1.00 87.25 97 ALA A C 1
ATOM 757 O O . ALA A 1 97 ? -7.991 3.292 14.330 1.00 87.25 97 ALA A O 1
ATOM 758 N N . LYS A 1 98 ? -7.944 4.546 12.472 1.00 86.81 98 LYS A N 1
ATOM 759 C CA . LYS A 1 98 ? -9.386 4.511 12.197 1.00 86.81 98 LYS A CA 1
ATOM 760 C C . LYS A 1 98 ? -9.847 3.172 11.619 1.00 86.81 98 LYS A C 1
ATOM 762 O O . LYS A 1 98 ? -11.017 2.818 11.739 1.00 86.81 98 LYS A O 1
ATOM 767 N N . TYR A 1 99 ? -8.940 2.451 10.966 1.00 92.44 99 TYR A N 1
ATOM 768 C CA . TYR A 1 99 ? -9.227 1.212 10.252 1.00 92.44 99 TYR A CA 1
ATOM 769 C C . TYR A 1 99 ? -8.229 0.132 10.641 1.00 92.44 99 TYR A C 1
ATOM 771 O O . TYR A 1 99 ? -7.042 0.415 10.818 1.00 92.44 99 TYR A O 1
ATOM 779 N N . LYS A 1 100 ? -8.692 -1.119 10.681 1.00 92.50 100 LYS A N 1
ATOM 780 C CA . LYS A 1 100 ? -7.793 -2.272 10.725 1.00 92.50 100 LYS A CA 1
ATOM 781 C C . LYS A 1 100 ? -7.373 -2.604 9.297 1.00 92.50 100 LYS A C 1
ATOM 783 O O . LYS A 1 100 ? -8.177 -3.078 8.499 1.00 92.50 100 LYS A O 1
ATOM 788 N N . ILE A 1 101 ? -6.124 -2.308 8.971 1.00 94.12 101 ILE A N 1
ATOM 789 C CA . ILE A 1 101 ? -5.567 -2.519 7.636 1.00 94.12 101 ILE A CA 1
ATOM 790 C C . ILE A 1 101 ? -5.089 -3.968 7.524 1.00 94.12 101 ILE A C 1
ATOM 792 O O . ILE A 1 101 ? -4.311 -4.427 8.359 1.00 94.12 101 ILE A O 1
ATOM 796 N N . VAL A 1 102 ? -5.561 -4.678 6.502 1.00 95.12 102 VAL A N 1
ATOM 797 C CA . VAL A 1 102 ? -5.149 -6.049 6.182 1.00 95.12 102 VAL A CA 1
ATOM 798 C C . VAL A 1 102 ? -4.587 -6.056 4.769 1.00 95.12 102 VAL A C 1
ATOM 800 O O . VAL A 1 102 ? -5.204 -5.534 3.845 1.00 95.12 102 VAL A O 1
ATOM 803 N N . ILE A 1 103 ? -3.405 -6.639 4.608 1.00 96.19 103 ILE A N 1
ATOM 804 C CA . ILE A 1 103 ? -2.736 -6.759 3.315 1.00 96.19 103 ILE A CA 1
ATOM 805 C C . ILE A 1 103 ? -2.714 -8.250 2.972 1.00 96.19 103 ILE A C 1
ATOM 807 O O . ILE A 1 103 ? -2.146 -9.018 3.755 1.00 96.19 103 ILE A O 1
ATOM 811 N N . PRO A 1 104 ? -3.356 -8.680 1.872 1.00 97.06 104 PRO A N 1
ATOM 812 C CA . PRO A 1 104 ? -3.276 -10.060 1.410 1.00 97.06 104 PRO A CA 1
ATOM 813 C C . PRO A 1 104 ? -1.827 -10.464 1.136 1.00 97.06 104 PRO A C 1
ATOM 815 O O . PRO A 1 104 ? -1.024 -9.646 0.689 1.00 97.06 104 PRO A O 1
ATOM 818 N N . LEU A 1 105 ? -1.495 -11.735 1.362 1.00 95.62 105 LEU A N 1
ATOM 819 C CA . LEU A 1 105 ? -0.150 -12.239 1.073 1.00 95.62 105 LEU A CA 1
ATOM 820 C C . LEU A 1 105 ? 0.180 -12.142 -0.422 1.00 95.62 105 LEU A C 1
ATOM 822 O O . LEU A 1 105 ? 1.288 -11.740 -0.761 1.00 95.62 105 LEU A O 1
ATOM 826 N N . ASP A 1 106 ? -0.802 -12.389 -1.295 1.00 96.31 106 ASP A N 1
ATOM 827 C CA . ASP A 1 106 ? -0.639 -12.275 -2.750 1.00 96.31 106 ASP A CA 1
ATOM 828 C C . ASP A 1 106 ? -0.187 -10.873 -3.180 1.00 96.31 106 ASP A C 1
ATOM 830 O O . ASP A 1 106 ? 0.681 -10.737 -4.034 1.00 96.31 106 ASP A O 1
ATOM 834 N N . VAL A 1 107 ? -0.703 -9.825 -2.528 1.00 97.00 107 VAL A N 1
ATOM 835 C CA . VAL A 1 107 ? -0.320 -8.425 -2.786 1.00 97.00 107 VAL A CA 1
ATOM 836 C C . VAL A 1 107 ? 1.138 -8.167 -2.400 1.00 97.00 107 VAL A C 1
ATOM 838 O O . VAL A 1 107 ? 1.847 -7.426 -3.079 1.00 97.00 107 VAL A O 1
ATOM 841 N N . VAL A 1 108 ? 1.614 -8.782 -1.313 1.00 94.62 108 VAL A N 1
ATOM 842 C CA . VAL A 1 108 ? 3.022 -8.675 -0.900 1.00 94.62 108 VAL A CA 1
ATOM 843 C C . VAL A 1 108 ? 3.926 -9.395 -1.901 1.00 94.62 108 VAL A C 1
ATOM 845 O O . VAL A 1 108 ? 4.948 -8.844 -2.306 1.00 94.62 108 VAL A O 1
ATOM 848 N N . SER A 1 109 ? 3.529 -10.587 -2.349 1.00 95.06 109 SER A N 1
ATOM 849 C CA . SER A 1 109 ? 4.256 -11.341 -3.374 1.00 95.06 109 SER A CA 1
ATOM 850 C C . SER A 1 109 ? 4.285 -10.616 -4.724 1.00 95.06 109 SER A C 1
ATOM 852 O O . SER A 1 109 ? 5.333 -10.563 -5.371 1.00 95.06 109 SER A O 1
ATOM 854 N N . GLU A 1 110 ? 3.173 -10.003 -5.135 1.00 95.50 110 GLU A N 1
ATOM 855 C CA . GLU A 1 110 ? 3.099 -9.187 -6.350 1.00 95.50 110 GLU A CA 1
ATOM 856 C C . GLU A 1 110 ? 4.01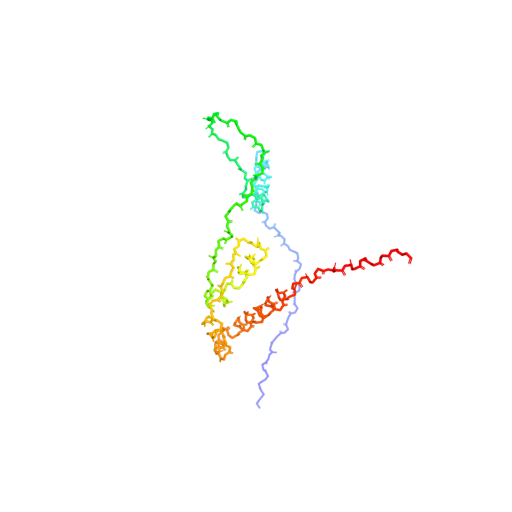1 -7.958 -6.248 1.00 95.50 110 GLU A C 1
ATOM 858 O O . GLU A 1 110 ? 4.790 -7.688 -7.163 1.00 95.50 110 GLU A O 1
ATOM 863 N N . LEU A 1 111 ? 3.994 -7.249 -5.112 1.00 94.81 111 LEU A N 1
ATOM 864 C CA . LEU A 1 111 ? 4.919 -6.141 -4.861 1.00 94.81 111 LEU A CA 1
ATOM 865 C C . LEU A 1 111 ? 6.383 -6.569 -4.989 1.00 94.81 111 LEU A C 1
ATOM 867 O O . LEU A 1 111 ? 7.186 -5.818 -5.540 1.00 94.81 111 LEU A O 1
ATOM 871 N N . ASP A 1 112 ? 6.738 -7.758 -4.505 1.00 91.88 112 ASP A N 1
ATOM 872 C CA . ASP A 1 112 ? 8.102 -8.274 -4.607 1.00 91.88 112 ASP A CA 1
ATOM 873 C C . ASP A 1 112 ? 8.513 -8.564 -6.051 1.00 91.88 112 ASP A C 1
ATOM 875 O O . ASP A 1 112 ? 9.619 -8.192 -6.453 1.00 91.88 112 ASP A O 1
ATOM 879 N N . PHE A 1 113 ? 7.622 -9.138 -6.859 1.00 94.00 113 PHE A N 1
ATOM 880 C CA . PHE A 1 113 ? 7.861 -9.318 -8.292 1.00 94.00 113 PHE A CA 1
ATOM 881 C C . PHE A 1 113 ? 8.038 -7.966 -9.006 1.00 94.00 113 PHE A C 1
ATOM 883 O O . PHE A 1 113 ? 8.978 -7.778 -9.790 1.00 94.00 113 PHE A O 1
ATOM 890 N N . LEU A 1 114 ? 7.200 -6.980 -8.667 1.00 94.12 114 LEU A N 1
ATOM 891 C CA . LEU A 1 114 ? 7.229 -5.641 -9.259 1.00 94.12 114 LEU A CA 1
ATOM 892 C C . LEU A 1 114 ? 8.497 -4.840 -8.921 1.00 94.12 114 LEU A C 1
ATOM 894 O O . LEU A 1 114 ? 8.808 -3.877 -9.624 1.00 94.12 114 LEU A O 1
ATOM 898 N N . LYS A 1 115 ? 9.294 -5.245 -7.922 1.00 90.12 115 LYS A N 1
ATOM 899 C CA . LYS A 1 115 ? 10.615 -4.638 -7.660 1.00 90.12 115 LYS A CA 1
ATOM 900 C C . LYS A 1 115 ? 11.592 -4.822 -8.813 1.00 90.12 115 LYS A C 1
ATOM 902 O O . LYS A 1 115 ? 12.559 -4.081 -8.895 1.00 90.12 115 LYS A O 1
ATOM 907 N N . THR A 1 116 ? 11.378 -5.812 -9.672 1.00 91.31 116 THR A N 1
ATOM 908 C CA . THR A 1 116 ? 12.213 -6.031 -10.862 1.00 91.31 116 THR A CA 1
ATOM 909 C C . THR A 1 116 ? 11.691 -5.284 -12.087 1.00 91.31 116 THR A C 1
ATOM 911 O O . THR A 1 116 ? 12.369 -5.226 -13.112 1.00 91.31 116 THR A O 1
ATOM 914 N N . SER A 1 117 ? 10.495 -4.693 -11.991 1.00 87.38 117 SER A N 1
ATOM 915 C CA . SER A 1 117 ? 9.883 -3.981 -13.107 1.00 87.38 117 SER A CA 1
ATOM 916 C C . SER A 1 117 ? 10.674 -2.717 -13.448 1.00 87.38 117 SER A C 1
ATOM 918 O O . SER A 1 117 ? 11.160 -2.029 -12.543 1.00 87.38 117 SER A O 1
ATOM 920 N N . PRO A 1 118 ? 10.793 -2.369 -14.740 1.00 88.94 118 PRO A N 1
ATOM 921 C CA . PRO A 1 118 ? 11.466 -1.148 -15.153 1.00 88.94 118 PRO A CA 1
ATOM 922 C C . PRO A 1 118 ? 10.724 0.105 -14.642 1.00 88.94 118 PRO A C 1
ATOM 924 O O . PRO A 1 118 ? 9.561 0.039 -14.223 1.00 88.94 118 PRO A O 1
ATOM 927 N N . PRO A 1 119 ? 11.375 1.282 -14.668 1.00 86.06 119 PRO A N 1
ATOM 928 C CA . PRO A 1 119 ? 10.703 2.557 -14.433 1.00 86.06 119 PRO A CA 1
ATOM 929 C C . PRO A 1 119 ? 9.439 2.695 -15.301 1.00 86.06 119 PRO A C 1
ATOM 931 O O . PRO A 1 119 ? 9.420 2.193 -16.425 1.00 86.06 119 PRO A O 1
ATOM 934 N N . PRO A 1 120 ? 8.385 3.376 -14.812 1.00 87.94 120 PRO A N 1
ATOM 935 C CA . PRO A 1 120 ? 8.399 4.377 -13.735 1.00 87.94 120 PRO A CA 1
ATOM 936 C C . PRO A 1 120 ? 8.045 3.861 -12.326 1.00 87.94 120 PRO A C 1
ATOM 938 O O . PRO A 1 120 ? 8.178 4.608 -11.359 1.00 87.94 120 PRO A O 1
ATOM 941 N N . ILE A 1 121 ? 7.597 2.611 -12.178 1.00 93.75 121 ILE A N 1
ATOM 942 C CA . ILE A 1 121 ? 7.002 2.126 -10.915 1.00 93.75 121 ILE A CA 1
ATOM 943 C C . ILE A 1 121 ? 8.023 1.607 -9.897 1.00 93.75 121 ILE A C 1
ATOM 945 O O . ILE A 1 121 ? 7.738 1.594 -8.701 1.00 93.75 121 ILE A O 1
ATOM 949 N N . HIS A 1 122 ? 9.226 1.242 -10.350 1.00 94.31 122 HIS A N 1
ATOM 950 C CA . HIS A 1 122 ? 10.287 0.650 -9.529 1.00 94.31 122 HIS A CA 1
ATOM 951 C C . HIS A 1 122 ? 10.543 1.403 -8.210 1.00 94.31 122 HIS A C 1
ATOM 953 O O . HIS A 1 122 ? 10.629 0.804 -7.137 1.00 94.31 122 HIS A O 1
ATOM 959 N N . GLY A 1 123 ? 10.638 2.737 -8.273 1.00 94.31 123 GLY A N 1
ATOM 960 C CA . GLY A 1 123 ? 10.882 3.571 -7.093 1.00 94.31 123 GLY A CA 1
ATOM 961 C C . GLY A 1 123 ? 9.741 3.514 -6.075 1.00 94.31 123 GLY A C 1
ATOM 962 O O . GLY A 1 123 ? 9.995 3.373 -4.880 1.00 94.31 123 GLY A O 1
ATOM 963 N N . LEU A 1 124 ? 8.495 3.559 -6.556 1.00 94.75 124 LEU A N 1
ATOM 964 C CA . LEU A 1 124 ? 7.290 3.509 -5.724 1.00 94.75 124 LEU A CA 1
ATOM 965 C C . LEU A 1 124 ? 7.139 2.148 -5.046 1.00 94.75 124 LEU A C 1
ATOM 967 O O . LEU A 1 124 ? 6.866 2.081 -3.851 1.00 94.75 124 LEU A O 1
ATOM 971 N N . VAL A 1 125 ? 7.380 1.067 -5.790 1.00 96.56 125 VAL A N 1
ATOM 972 C CA . VAL A 1 125 ? 7.339 -0.301 -5.259 1.00 96.56 125 VAL A CA 1
ATOM 973 C C . VAL A 1 125 ? 8.385 -0.470 -4.158 1.00 96.56 125 VAL A C 1
ATOM 975 O O . VAL A 1 125 ? 8.063 -0.930 -3.063 1.00 96.56 125 VAL A O 1
ATOM 978 N N . ARG A 1 126 ? 9.626 -0.021 -4.394 1.00 95.31 126 ARG A N 1
ATOM 979 C CA . ARG A 1 126 ? 10.693 -0.090 -3.387 1.00 95.31 126 ARG A CA 1
ATOM 980 C C . ARG A 1 126 ? 10.356 0.728 -2.141 1.00 95.31 126 ARG A C 1
ATOM 982 O O . ARG A 1 126 ? 10.639 0.276 -1.029 1.00 95.31 126 ARG A O 1
ATOM 989 N N . GLU A 1 127 ? 9.751 1.906 -2.306 1.00 95.81 127 GLU A N 1
ATOM 990 C CA . GLU A 1 127 ? 9.273 2.713 -1.181 1.00 95.81 127 GLU A CA 1
ATOM 991 C C . GLU A 1 127 ? 8.175 1.978 -0.402 1.00 95.81 127 GLU A C 1
ATOM 993 O O . GLU A 1 127 ? 8.259 1.889 0.824 1.00 95.81 127 GLU A O 1
ATOM 998 N N . ALA A 1 128 ? 7.185 1.417 -1.097 1.00 96.50 128 ALA A N 1
ATOM 999 C CA . ALA A 1 128 ? 6.079 0.683 -0.495 1.00 96.50 128 ALA A CA 1
ATOM 1000 C C . ALA A 1 128 ? 6.574 -0.523 0.312 1.00 96.50 128 ALA A C 1
ATOM 1002 O O . ALA A 1 128 ? 6.237 -0.640 1.491 1.00 96.50 128 ALA A O 1
ATOM 1003 N N . THR A 1 129 ? 7.443 -1.364 -0.260 1.00 95.31 129 THR A N 1
ATOM 1004 C CA . THR A 1 129 ? 8.032 -2.499 0.467 1.00 95.31 129 THR A CA 1
ATOM 1005 C C . THR A 1 129 ? 8.853 -2.038 1.671 1.00 95.31 129 THR A C 1
ATOM 1007 O O . THR A 1 129 ? 8.687 -2.570 2.766 1.00 95.31 129 THR A O 1
ATOM 1010 N N . SER A 1 130 ? 9.705 -1.018 1.502 1.00 95.44 130 SER A N 1
ATOM 1011 C CA . SER A 1 130 ? 10.514 -0.481 2.610 1.00 95.44 130 SER A CA 1
ATOM 1012 C C . SER A 1 130 ? 9.641 0.079 3.732 1.00 95.44 130 SER A C 1
ATOM 1014 O O . SER A 1 130 ? 9.994 0.005 4.909 1.00 95.44 130 SER A O 1
ATOM 1016 N N . TRP A 1 131 ? 8.504 0.680 3.380 1.00 95.31 131 TRP A N 1
ATOM 1017 C CA . TRP A 1 131 ? 7.548 1.192 4.349 1.00 95.31 131 TRP A CA 1
ATOM 1018 C C . TRP A 1 131 ? 6.842 0.058 5.098 1.00 95.31 131 TRP A C 1
ATOM 1020 O O . TRP A 1 131 ? 6.763 0.130 6.326 1.00 95.31 131 TRP A O 1
ATOM 1030 N N . LEU A 1 132 ? 6.387 -0.984 4.393 1.00 94.25 132 LEU A N 1
ATOM 1031 C CA . LEU A 1 132 ? 5.757 -2.161 4.998 1.00 94.25 132 LEU A CA 1
ATOM 1032 C C . LEU A 1 132 ? 6.684 -2.861 5.990 1.00 94.25 132 LEU A C 1
ATOM 1034 O O . LEU A 1 132 ? 6.282 -3.093 7.128 1.00 94.25 132 LEU A O 1
ATOM 1038 N N . ASP A 1 133 ? 7.931 -3.118 5.601 1.00 93.69 133 ASP A N 1
ATOM 1039 C CA . ASP A 1 133 ? 8.938 -3.747 6.463 1.00 93.69 133 ASP A CA 1
ATOM 1040 C C . ASP A 1 133 ? 9.129 -2.967 7.778 1.00 93.69 133 ASP A C 1
ATOM 1042 O O . ASP A 1 133 ? 9.044 -3.525 8.874 1.00 93.69 133 ASP A O 1
ATOM 1046 N N . ARG A 1 134 ? 9.229 -1.632 7.693 1.00 94.06 134 ARG A N 1
ATOM 1047 C CA . ARG A 1 134 ? 9.269 -0.762 8.881 1.00 94.06 134 ARG A CA 1
ATOM 1048 C C . ARG A 1 134 ? 8.005 -0.865 9.734 1.00 94.06 134 ARG A C 1
ATOM 1050 O O . ARG A 1 134 ? 8.113 -0.837 10.959 1.00 94.06 134 ARG A O 1
ATOM 1057 N N . GLN A 1 135 ? 6.817 -0.952 9.124 1.00 91.12 135 GLN A N 1
ATOM 1058 C CA . GLN A 1 135 ? 5.572 -1.110 9.884 1.00 91.12 135 GLN A CA 1
ATOM 1059 C C . GLN A 1 135 ? 5.579 -2.427 10.663 1.00 91.12 135 GLN A C 1
ATOM 1061 O O . GLN A 1 135 ? 5.345 -2.405 11.873 1.00 91.12 135 GLN A O 1
ATOM 1066 N N . PHE A 1 136 ? 5.944 -3.539 10.023 1.00 89.00 136 PHE A N 1
ATOM 1067 C CA . PHE A 1 136 ? 6.004 -4.844 10.680 1.00 89.00 136 PHE A CA 1
ATOM 1068 C C . PHE A 1 136 ? 7.039 -4.880 11.811 1.00 89.00 136 PHE A C 1
ATOM 1070 O O . PHE A 1 136 ? 6.704 -5.297 12.921 1.00 89.00 136 PHE A O 1
ATOM 1077 N N . GLN A 1 137 ? 8.238 -4.334 11.590 1.00 90.00 137 GLN A N 1
ATOM 1078 C CA . GLN A 1 137 ? 9.278 -4.212 12.623 1.00 90.00 137 GLN A CA 1
ATOM 1079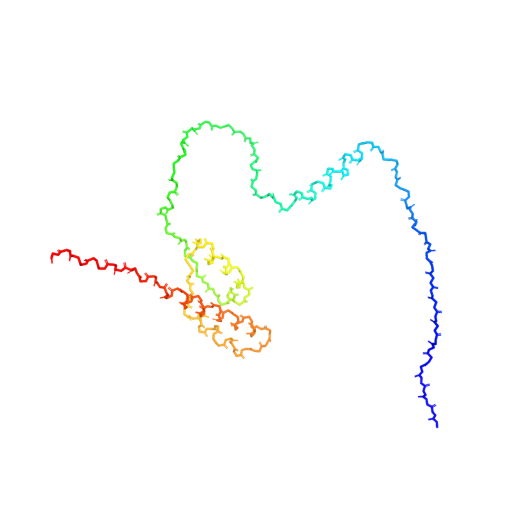 C C . GLN A 1 137 ? 8.872 -3.310 13.796 1.00 90.00 137 GLN A C 1
ATOM 1081 O O . GLN A 1 137 ? 9.270 -3.548 14.935 1.00 90.00 137 GLN A O 1
ATOM 1086 N N . SER A 1 138 ? 8.098 -2.252 13.538 1.00 81.94 138 SER A N 1
ATOM 1087 C CA . SER A 1 138 ? 7.603 -1.371 14.602 1.00 81.94 138 SER A CA 1
ATOM 1088 C C . SER A 1 138 ? 6.471 -2.015 15.407 1.00 81.94 138 SER A C 1
ATOM 1090 O O . SER A 1 138 ? 6.409 -1.841 16.621 1.00 81.94 138 SER A O 1
ATOM 1092 N N . SER A 1 139 ? 5.616 -2.803 14.750 1.00 70.38 139 SER A N 1
ATOM 1093 C CA . SER A 1 139 ? 4.470 -3.470 15.375 1.00 70.38 139 SER A CA 1
ATOM 1094 C C . SER A 1 139 ? 4.842 -4.714 16.192 1.00 70.38 139 SER A C 1
ATOM 1096 O O . SER A 1 139 ? 4.108 -5.076 17.109 1.00 70.38 139 SER A O 1
ATOM 1098 N N . SER A 1 140 ? 5.990 -5.345 15.912 1.00 59.56 140 SER A N 1
ATOM 1099 C CA . SER A 1 140 ? 6.486 -6.508 16.664 1.00 59.56 140 SER A CA 1
ATOM 1100 C C . SER A 1 140 ? 7.122 -6.143 18.012 1.00 59.56 140 SER A C 1
ATOM 1102 O O . SER A 1 140 ? 7.282 -7.010 18.871 1.00 59.56 140 SER A O 1
ATOM 1104 N N . LYS A 1 141 ? 7.421 -4.859 18.253 1.00 53.75 141 LYS A N 1
ATOM 1105 C CA . LYS A 1 141 ? 7.823 -4.341 19.569 1.00 53.75 141 LYS A CA 1
ATOM 1106 C C . LYS A 1 141 ? 6.589 -4.095 20.441 1.00 53.75 141 LYS A C 1
ATOM 1108 O O . LYS A 1 141 ? 6.257 -2.959 20.767 1.00 53.75 141 LYS A O 1
ATOM 1113 N N . GLN A 1 142 ? 5.895 -5.161 20.826 1.00 43.38 142 GLN A N 1
ATOM 1114 C CA . GLN A 1 142 ? 4.992 -5.093 21.975 1.00 43.38 142 GLN A CA 1
ATOM 1115 C C . GLN A 1 142 ? 5.801 -4.644 23.210 1.00 43.38 142 GLN A C 1
ATOM 1117 O O . GLN A 1 142 ? 6.898 -5.169 23.430 1.00 43.38 142 GLN A O 1
ATOM 1122 N N . PRO A 1 143 ? 5.311 -3.690 24.023 1.00 47.75 143 PRO A N 1
ATOM 1123 C CA . PRO A 1 143 ? 5.937 -3.373 25.295 1.00 47.75 143 PRO A CA 1
ATOM 1124 C C . PRO A 1 143 ? 5.800 -4.598 26.199 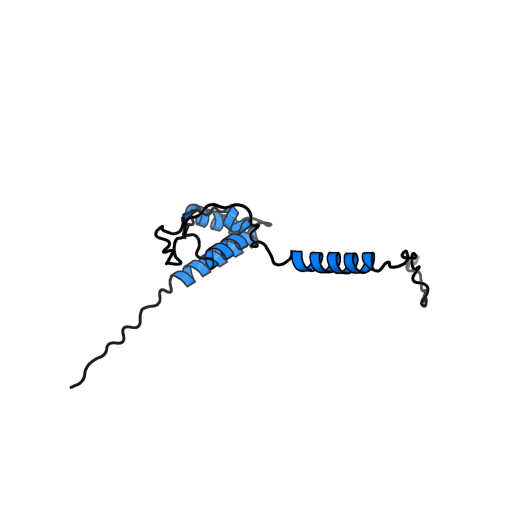1.00 47.75 143 PRO A C 1
ATOM 1126 O O . PRO A 1 143 ? 4.715 -4.906 26.685 1.00 47.75 143 PRO A O 1
ATOM 1129 N N . GLN A 1 144 ? 6.904 -5.313 26.410 1.00 44.09 144 GLN A N 1
ATOM 1130 C CA . GLN A 1 144 ? 7.039 -6.232 27.533 1.00 44.09 144 GLN A CA 1
ATOM 1131 C C . GLN A 1 144 ? 6.760 -5.417 28.798 1.00 44.09 144 GLN A C 1
ATOM 1133 O O . GLN A 1 144 ? 7.552 -4.555 29.182 1.00 44.09 144 GLN A O 1
ATOM 1138 N N . ALA A 1 145 ? 5.579 -5.626 29.379 1.00 45.25 145 ALA A N 1
ATOM 1139 C CA . ALA A 1 145 ? 5.191 -5.027 30.637 1.00 45.25 145 ALA A CA 1
ATOM 1140 C C . ALA A 1 145 ? 6.241 -5.393 31.689 1.00 45.25 145 ALA A C 1
ATOM 1142 O O . ALA A 1 145 ? 6.534 -6.563 31.935 1.00 45.25 145 ALA A O 1
ATOM 1143 N N . SER A 1 146 ? 6.819 -4.365 32.291 1.00 48.59 146 SER A N 1
ATOM 1144 C CA . SER A 1 146 ? 7.751 -4.431 33.401 1.00 48.59 146 SER A CA 1
ATOM 1145 C C . SER A 1 146 ? 7.116 -5.174 34.581 1.00 48.59 146 SER A C 1
ATOM 1147 O O . SER A 1 146 ? 6.403 -4.588 35.394 1.00 48.59 146 SER A O 1
ATOM 1149 N N . HIS A 1 147 ? 7.408 -6.470 34.707 1.00 46.28 147 HIS A N 1
ATOM 1150 C CA . HIS A 1 147 ? 7.243 -7.195 35.963 1.00 46.28 147 HIS A CA 1
ATOM 1151 C C . HIS A 1 147 ? 8.292 -6.666 36.948 1.00 46.28 147 HIS A C 1
ATOM 1153 O O . HIS A 1 147 ? 9.428 -7.133 36.998 1.00 46.28 147 HIS A O 1
ATOM 1159 N N . LYS A 1 148 ? 7.918 -5.650 37.732 1.00 50.81 148 LYS A N 1
ATOM 1160 C CA . LYS A 1 148 ? 8.593 -5.373 38.998 1.00 50.81 148 LYS A CA 1
ATOM 1161 C C . LYS A 1 148 ? 8.217 -6.499 39.957 1.00 50.81 148 LYS A C 1
ATOM 1163 O O . LYS A 1 148 ? 7.168 -6.444 40.591 1.00 50.81 148 LYS A O 1
ATOM 1168 N N . GLN A 1 149 ? 9.055 -7.528 40.040 1.00 50.12 149 GLN A N 1
ATOM 1169 C CA . GLN A 1 149 ? 9.020 -8.446 41.173 1.00 50.12 149 GLN A CA 1
ATOM 1170 C C . GLN A 1 149 ? 9.422 -7.654 42.419 1.00 50.12 149 GLN A C 1
ATOM 1172 O O . GLN A 1 149 ? 10.591 -7.350 42.640 1.00 50.12 149 GLN A O 1
ATOM 1177 N N . GLY A 1 150 ? 8.417 -7.268 43.204 1.00 54.22 150 GLY A N 1
ATOM 1178 C CA . GLY A 1 150 ? 8.605 -7.023 44.621 1.00 54.22 150 GLY A CA 1
ATOM 1179 C C . GLY A 1 150 ? 8.898 -8.360 45.294 1.00 54.22 150 GLY A C 1
ATOM 1180 O O . GLY A 1 150 ? 8.059 -9.256 45.279 1.00 54.22 150 GLY A O 1
ATOM 1181 N N . GLN A 1 151 ? 10.089 -8.488 45.862 1.00 54.66 151 GLN A N 1
ATOM 1182 C CA . GLN A 1 151 ? 10.419 -9.492 46.868 1.00 54.66 151 GLN A CA 1
ATOM 1183 C C . GLN A 1 151 ? 10.962 -8.682 48.051 1.00 54.66 151 GLN A C 1
ATOM 1185 O O . GLN A 1 151 ? 11.998 -8.039 47.937 1.00 54.66 151 GLN A O 1
ATOM 1190 N N . ALA A 1 152 ? 10.067 -8.292 48.957 1.00 53.97 152 ALA A N 1
ATOM 1191 C CA . ALA A 1 152 ? 9.633 -9.032 50.144 1.00 53.97 152 ALA A CA 1
ATOM 1192 C C . ALA A 1 152 ? 10.601 -8.787 51.308 1.00 53.97 152 ALA A C 1
ATOM 1194 O O . ALA A 1 152 ? 11.732 -9.259 51.316 1.00 53.97 152 ALA A O 1
ATOM 1195 N N . CYS A 1 153 ? 10.108 -8.003 52.265 1.00 45.31 153 CYS A N 1
ATOM 1196 C CA . CYS A 1 153 ? 10.625 -7.895 53.617 1.00 45.31 153 CYS A CA 1
ATOM 1197 C C . CYS A 1 153 ? 10.653 -9.278 54.283 1.00 45.31 153 CYS A C 1
ATOM 1199 O O . CYS A 1 153 ? 9.639 -9.978 54.221 1.00 45.31 153 CYS A O 1
ATOM 1201 N N . LEU A 1 154 ? 11.766 -9.616 54.937 1.00 54.81 154 LEU A N 1
ATOM 1202 C CA . LEU A 1 154 ? 11.885 -10.094 56.326 1.00 54.81 154 LEU A CA 1
ATOM 1203 C C . LEU A 1 154 ? 13.360 -10.364 56.641 1.00 54.81 154 LEU A C 1
ATOM 1205 O O . LEU A 1 154 ? 14.025 -11.020 55.810 1.00 54.81 154 LEU A O 1
#